Protein AF-A0A7C8ZKC8-F1 (afdb_monomer)

Foldseek 3Di:
DVVVVVVVVVVVVVVVCVVVVVPDPDPVSVVVVVVVVVPDPVPPDVVVVVVVVVVVVVVVCLQQAQANLVSPDPDPDDRQHEDRADVQQKVQVLVVDPCSVVVVCVRCVVRVRQQKGWHDGRNDIDMDHNDPVSVVVVCPDPVNVDDPDPVVVVCVVPVD

Sequence (160 aa):
LGTLHLLSALFSLLLLILFNSSKMSSSADLTAFSLLLLLLPPILSLPFSFSLLFFLSIFGLFLHPGGLSWALSKGRFSAVPGPSGLPFLGLVHVFSSHTPHRILAKLANTFGARSLMAFSVGSTRFIISSQPETAKEILNSSEFADRPVKESAYELLFHR

Solvent-accessible surface area (backbone atoms only — not comparable to full-atom values): 9159 Å² total; per-residue (Å²): 115,70,69,62,56,48,52,52,50,51,49,51,50,51,51,51,52,60,63,44,66,80,70,66,84,50,76,66,55,57,50,52,52,51,52,54,66,68,65,56,72,92,73,62,47,74,71,53,45,54,53,49,51,52,50,51,51,55,50,52,39,43,67,27,54,7,1,50,41,53,59,70,47,93,66,93,65,77,87,48,43,35,60,25,52,45,86,72,42,20,50,48,72,48,66,75,43,99,54,35,69,61,53,52,53,50,49,22,59,75,67,73,18,37,54,49,24,26,30,16,43,43,80,44,76,46,76,50,51,79,29,69,71,52,41,50,57,61,61,70,36,72,92,58,68,78,68,73,82,52,62,72,58,50,50,67,72,69,66,125

Nearest PDB structures (foldseek):
  2m30-assembly1_A  TM=3.232E-01  e=2.497E+00  Staphylococcus aureus
  4ieg-assembly4_D  TM=3.684E-01  e=4.551E+00  Pseudomonas phage phi12
  2jsc-assembly1_A  TM=2.783E-01  e=3.260E+00  Mycobacterium tuberculosis H37Rv
  2lkp-assembly1_B  TM=3.153E-01  e=8.292E+00  Mycobacterium tuberculosis H37Rv

Structure (mmCIF, N/CA/C/O backbone):
data_AF-A0A7C8ZKC8-F1
#
_entry.id   AF-A0A7C8ZKC8-F1
#
loop_
_atom_site.group_PDB
_atom_site.id
_atom_site.type_symbol
_atom_site.label_atom_id
_atom_site.label_alt_id
_atom_site.label_comp_id
_atom_site.label_asym_id
_atom_site.label_entity_id
_atom_site.label_seq_id
_atom_site.pdbx_PDB_ins_code
_atom_site.Cartn_x
_atom_site.Cartn_y
_atom_site.Cartn_z
_atom_site.occupancy
_atom_site.B_iso_or_equiv
_atom_site.auth_seq_id
_atom_site.auth_comp_id
_atom_site.auth_asym_id
_atom_site.auth_atom_id
_atom_site.pdbx_PDB_model_num
ATOM 1 N N . LEU A 1 1 ? 12.910 -1.695 -36.394 1.00 50.09 1 LEU A N 1
ATOM 2 C CA . LEU A 1 1 ? 13.741 -2.800 -35.857 1.00 50.09 1 LEU A CA 1
ATOM 3 C C . LEU A 1 1 ? 14.606 -2.361 -34.668 1.00 50.09 1 LEU A C 1
ATOM 5 O O . LEU A 1 1 ? 14.528 -3.003 -33.633 1.00 50.09 1 LEU A O 1
ATOM 9 N N . GLY A 1 2 ? 15.360 -1.254 -34.755 1.00 55.25 2 GLY A N 1
ATOM 10 C CA . GLY A 1 2 ? 16.283 -0.827 -33.682 1.00 55.25 2 GLY A CA 1
ATOM 11 C C . GLY A 1 2 ? 15.645 -0.463 -32.330 1.00 55.25 2 GLY A C 1
ATOM 12 O O . GLY A 1 2 ? 16.222 -0.748 -31.289 1.00 55.25 2 GLY A O 1
ATOM 13 N N . THR A 1 3 ? 14.431 0.090 -32.317 1.00 49.78 3 THR A N 1
ATOM 14 C CA . THR A 1 3 ? 13.719 0.477 -31.082 1.00 49.78 3 THR A CA 1
ATOM 15 C C . THR A 1 3 ? 13.251 -0.711 -30.239 1.00 49.78 3 THR A C 1
ATOM 17 O O . THR A 1 3 ? 13.292 -0.636 -29.016 1.00 49.78 3 THR A O 1
ATOM 20 N N . LEU A 1 4 ? 12.863 -1.828 -30.865 1.00 53.72 4 LEU A N 1
ATOM 21 C CA . LEU A 1 4 ? 12.456 -3.048 -30.154 1.00 53.72 4 LEU A CA 1
ATOM 22 C C . LEU A 1 4 ? 13.659 -3.791 -29.557 1.00 53.72 4 LEU A C 1
ATOM 24 O O . LEU A 1 4 ? 13.583 -4.258 -28.424 1.00 53.72 4 LEU A O 1
ATOM 28 N N . HIS A 1 5 ? 14.789 -3.822 -30.273 1.00 58.00 5 HIS A N 1
ATOM 29 C CA . HIS A 1 5 ? 16.050 -4.357 -29.747 1.00 58.00 5 HIS A CA 1
ATOM 30 C C . HIS A 1 5 ? 16.596 -3.526 -28.579 1.00 58.00 5 HIS A C 1
ATOM 32 O O . HIS A 1 5 ? 17.174 -4.069 -27.640 1.00 58.00 5 HIS A O 1
ATOM 38 N N . LEU A 1 6 ? 16.380 -2.209 -28.606 1.00 57.50 6 LEU A N 1
ATOM 39 C CA . LEU A 1 6 ? 16.764 -1.326 -27.509 1.00 57.50 6 LEU A CA 1
ATOM 40 C C . LEU A 1 6 ? 15.901 -1.570 -26.265 1.00 57.50 6 LEU A C 1
ATOM 42 O O . LEU A 1 6 ? 16.425 -1.647 -25.157 1.00 57.50 6 LEU A O 1
ATOM 46 N N . LEU A 1 7 ? 14.590 -1.754 -26.445 1.00 58.78 7 LEU A N 1
ATOM 47 C CA . LEU A 1 7 ? 13.681 -2.050 -25.339 1.00 58.78 7 LEU A CA 1
ATOM 48 C C . LEU A 1 7 ? 13.996 -3.409 -24.702 1.00 58.78 7 LEU A C 1
ATOM 50 O O . LEU A 1 7 ? 14.000 -3.518 -23.478 1.00 58.78 7 LEU A O 1
ATOM 54 N N . SER A 1 8 ? 14.330 -4.422 -25.512 1.00 62.50 8 SER A N 1
ATOM 55 C CA . SER A 1 8 ? 14.750 -5.726 -24.987 1.00 62.50 8 SER A CA 1
ATOM 56 C C . SER A 1 8 ? 16.087 -5.644 -24.251 1.00 62.50 8 SER A C 1
ATOM 58 O O . SER A 1 8 ? 16.244 -6.281 -23.215 1.00 62.50 8 SER A O 1
ATOM 60 N N . ALA A 1 9 ? 17.035 -4.836 -24.737 1.00 64.38 9 ALA A N 1
ATOM 61 C CA . ALA A 1 9 ? 18.328 -4.647 -24.083 1.00 64.38 9 ALA A CA 1
ATOM 62 C C . ALA A 1 9 ? 18.190 -3.926 -22.732 1.00 64.38 9 ALA A C 1
ATOM 64 O O . ALA A 1 9 ? 18.777 -4.359 -21.741 1.00 64.38 9 ALA A O 1
ATOM 65 N N . LEU A 1 10 ? 17.367 -2.875 -22.663 1.00 66.50 10 LEU A N 1
ATOM 66 C CA . LEU A 1 10 ? 17.082 -2.163 -21.414 1.00 66.50 10 LEU A CA 1
ATOM 67 C C . LEU A 1 10 ? 16.303 -3.035 -20.422 1.00 66.50 10 LEU A C 1
ATOM 69 O O . LEU A 1 10 ? 16.588 -2.998 -19.227 1.00 66.50 10 LEU A O 1
ATOM 73 N N . PHE A 1 11 ? 15.370 -3.860 -20.905 1.00 67.19 11 PHE A N 1
ATOM 74 C CA . PHE A 1 11 ? 14.652 -4.824 -20.073 1.00 67.19 11 PHE A CA 1
ATOM 75 C C . PHE A 1 11 ? 15.586 -5.907 -19.519 1.00 67.19 11 PHE A C 1
ATOM 77 O O . PHE A 1 11 ? 15.541 -6.186 -18.324 1.00 67.19 11 PHE A O 1
ATOM 84 N N . SER A 1 12 ? 16.485 -6.461 -20.340 1.00 63.84 12 SER A N 1
ATOM 85 C CA . SER A 1 12 ? 17.515 -7.402 -19.878 1.00 63.84 12 SER A CA 1
ATOM 86 C C . SER A 1 12 ? 18.472 -6.768 -18.871 1.00 63.84 12 SER A C 1
ATOM 88 O O . SER A 1 12 ? 18.827 -7.418 -17.890 1.00 63.84 12 SER A O 1
ATOM 90 N N . LEU A 1 13 ? 18.854 -5.504 -19.067 1.00 65.88 13 LEU A N 1
ATOM 91 C CA . LEU A 1 13 ? 19.709 -4.775 -18.132 1.00 65.88 13 LEU A CA 1
ATOM 92 C C . LEU A 1 13 ? 18.996 -4.536 -16.794 1.00 65.88 13 LEU A C 1
ATOM 94 O O . LEU A 1 13 ? 19.573 -4.780 -15.738 1.00 65.88 13 LEU A O 1
ATOM 98 N N . LEU A 1 14 ? 17.724 -4.133 -16.833 1.00 70.12 14 LEU A N 1
ATOM 99 C CA . LEU A 1 14 ? 16.888 -3.975 -15.644 1.00 70.12 14 LEU A CA 1
ATOM 100 C C . LEU A 1 14 ? 16.718 -5.308 -14.901 1.00 70.12 14 LEU A C 1
ATOM 102 O O . LEU A 1 14 ? 16.859 -5.347 -13.681 1.00 70.12 14 LEU A O 1
ATOM 106 N N . LEU A 1 15 ? 16.469 -6.406 -15.624 1.00 67.50 15 LEU A N 1
ATOM 107 C CA . LEU A 1 15 ? 16.344 -7.741 -15.037 1.00 67.50 15 LEU A CA 1
ATOM 108 C C . LEU A 1 15 ? 17.653 -8.175 -14.363 1.00 67.50 15 LEU A C 1
ATOM 110 O O . LEU A 1 15 ? 17.623 -8.739 -13.274 1.00 67.50 15 LEU A O 1
ATOM 114 N N . LEU A 1 16 ? 18.798 -7.865 -14.976 1.00 61.06 16 LEU A N 1
ATOM 115 C CA . LEU A 1 16 ? 20.126 -8.181 -14.448 1.00 61.06 16 LEU A CA 1
ATOM 116 C C . LEU A 1 16 ? 20.455 -7.357 -13.194 1.00 61.06 16 LEU A C 1
ATOM 118 O O . LEU A 1 16 ? 21.009 -7.908 -12.241 1.00 61.06 16 LEU A O 1
ATOM 122 N N . ILE A 1 17 ? 20.064 -6.079 -13.165 1.00 61.72 17 ILE A N 1
ATOM 123 C CA . ILE A 1 17 ? 20.182 -5.199 -11.991 1.00 61.72 17 ILE A CA 1
ATOM 124 C C . ILE A 1 17 ? 19.318 -5.727 -10.842 1.00 61.72 17 ILE A C 1
ATOM 126 O O . ILE A 1 17 ? 19.808 -5.885 -9.725 1.00 61.72 17 ILE A O 1
ATOM 130 N N . LEU A 1 18 ? 18.052 -6.058 -11.113 1.00 61.12 18 LEU A N 1
ATOM 131 C CA . LEU A 1 18 ? 17.137 -6.579 -10.095 1.00 61.12 18 LEU A CA 1
ATOM 132 C C . LEU A 1 18 ? 17.581 -7.952 -9.567 1.00 61.12 18 LEU A C 1
ATOM 134 O O . LEU A 1 18 ? 17.499 -8.193 -8.365 1.00 61.12 18 LEU A O 1
ATOM 138 N N . PHE A 1 19 ? 18.094 -8.826 -10.438 1.00 58.47 19 PHE A N 1
ATOM 139 C CA . PHE A 1 19 ? 18.563 -10.161 -10.060 1.00 58.47 19 PHE A CA 1
ATOM 140 C C . PHE A 1 19 ? 19.868 -10.129 -9.247 1.00 58.47 19 PHE A C 1
ATOM 142 O O . PHE A 1 19 ? 20.047 -10.942 -8.341 1.00 58.47 19 PHE A O 1
ATOM 149 N N . ASN A 1 20 ? 20.769 -9.180 -9.523 1.00 53.25 20 ASN A N 1
ATOM 150 C CA . ASN A 1 20 ? 22.002 -9.017 -8.744 1.00 53.25 20 ASN A CA 1
ATOM 151 C C . ASN A 1 20 ? 21.785 -8.253 -7.431 1.00 53.25 20 ASN A C 1
ATOM 153 O O . ASN A 1 20 ? 22.450 -8.547 -6.435 1.00 53.25 20 ASN A O 1
ATOM 157 N N . SER A 1 21 ? 20.812 -7.337 -7.375 1.00 53.16 21 SER A N 1
ATOM 158 C CA . SER A 1 21 ? 20.568 -6.522 -6.180 1.00 53.16 21 SER A CA 1
ATOM 159 C C . SER A 1 21 ? 20.128 -7.332 -4.953 1.00 53.16 21 SER A C 1
ATOM 161 O O . SER A 1 21 ? 20.298 -6.850 -3.836 1.00 53.16 21 SER A O 1
ATOM 163 N N . SER A 1 22 ? 19.593 -8.549 -5.115 1.00 51.00 22 SER A N 1
ATOM 164 C CA . SER A 1 22 ? 19.230 -9.418 -3.984 1.00 51.00 22 SER A CA 1
ATOM 165 C C . SER A 1 22 ? 20.383 -10.283 -3.453 1.00 51.00 22 SER A C 1
ATOM 167 O O . SER A 1 22 ? 20.199 -10.973 -2.453 1.00 51.00 22 SER A O 1
ATOM 169 N N . LYS A 1 23 ? 21.549 -10.299 -4.120 1.00 52.31 23 LYS A N 1
ATOM 170 C CA . LYS A 1 23 ? 22.686 -11.185 -3.785 1.00 52.31 23 LYS A CA 1
ATOM 171 C C . LYS A 1 23 ? 24.003 -10.454 -3.496 1.00 52.31 23 LYS A C 1
ATOM 173 O O . LYS A 1 23 ? 24.956 -11.083 -3.046 1.00 52.31 23 LYS A O 1
ATOM 178 N N . MET A 1 24 ? 24.050 -9.144 -3.723 1.00 52.38 24 MET A N 1
ATOM 179 C CA . MET A 1 24 ? 25.249 -8.316 -3.594 1.00 52.38 24 MET A CA 1
ATOM 180 C C . MET A 1 24 ? 25.540 -7.947 -2.135 1.00 52.38 24 MET A C 1
ATOM 182 O O . MET A 1 24 ? 25.024 -6.964 -1.611 1.00 52.38 24 MET A O 1
ATOM 186 N N . SER A 1 25 ? 26.386 -8.747 -1.483 1.00 54.97 25 SER A N 1
ATOM 187 C CA . SER A 1 25 ? 26.947 -8.448 -0.155 1.00 54.97 25 SER A CA 1
ATOM 188 C C . SER A 1 25 ? 28.454 -8.151 -0.196 1.00 54.97 25 SER A C 1
ATOM 190 O O . SER A 1 25 ? 29.001 -7.720 0.818 1.00 54.97 25 SER A O 1
ATOM 192 N N . SER A 1 26 ? 29.139 -8.382 -1.326 1.00 65.44 26 SER A N 1
ATOM 193 C CA . SER A 1 26 ? 30.597 -8.243 -1.447 1.00 65.44 26 SER A CA 1
ATOM 194 C C . SER A 1 26 ? 31.003 -6.962 -2.184 1.00 65.44 26 SER A C 1
ATOM 196 O O . SER A 1 26 ? 30.398 -6.578 -3.184 1.00 65.44 26 SER A O 1
ATOM 198 N N . SER A 1 27 ? 32.074 -6.309 -1.726 1.00 58.28 27 SER A N 1
ATOM 199 C CA . SER A 1 27 ? 32.625 -5.087 -2.334 1.00 58.28 27 SER A CA 1
ATOM 200 C C . SER A 1 27 ? 33.134 -5.291 -3.767 1.00 58.28 27 SER A C 1
ATOM 202 O O . SER A 1 27 ? 33.140 -4.343 -4.549 1.00 58.28 27 SER A O 1
ATOM 204 N N . ALA A 1 28 ? 33.506 -6.521 -4.131 1.00 64.12 28 ALA A N 1
ATOM 205 C CA . ALA A 1 28 ? 33.927 -6.884 -5.485 1.00 64.12 28 ALA A CA 1
ATOM 206 C C . ALA A 1 28 ? 32.760 -6.914 -6.490 1.00 64.12 28 ALA A C 1
ATOM 208 O O . ALA A 1 28 ? 32.941 -6.618 -7.671 1.00 64.12 28 ALA A O 1
ATOM 209 N N . ASP A 1 29 ? 31.548 -7.213 -6.024 1.00 62.09 29 ASP A N 1
ATOM 210 C CA . ASP A 1 29 ? 30.365 -7.243 -6.885 1.00 62.09 29 ASP A CA 1
ATOM 211 C C . ASP A 1 29 ? 29.935 -5.812 -7.255 1.00 62.09 29 ASP A C 1
ATOM 213 O O . ASP A 1 29 ? 29.512 -5.536 -8.379 1.00 62.09 29 ASP A O 1
ATOM 217 N N . LEU A 1 30 ? 30.111 -4.867 -6.319 1.00 60.25 30 LEU A N 1
ATOM 218 C CA . LEU A 1 30 ? 29.833 -3.442 -6.524 1.00 60.25 30 LEU A CA 1
ATOM 219 C C . LEU A 1 30 ? 30.791 -2.807 -7.543 1.00 60.25 30 LEU A C 1
ATOM 221 O O . LEU A 1 30 ? 30.370 -1.985 -8.360 1.00 60.25 30 LEU A O 1
ATOM 225 N N . THR A 1 31 ? 32.069 -3.195 -7.533 1.00 62.06 31 THR A N 1
ATOM 226 C CA . THR A 1 31 ? 33.063 -2.684 -8.491 1.00 62.06 31 THR A CA 1
ATOM 227 C C . THR A 1 31 ? 32.877 -3.282 -9.882 1.00 62.06 31 THR A C 1
ATOM 229 O O . THR A 1 31 ? 32.972 -2.547 -10.865 1.00 62.06 31 THR A O 1
ATOM 232 N N . ALA A 1 32 ? 32.532 -4.569 -9.987 1.00 63.59 32 ALA A N 1
ATOM 233 C CA . ALA A 1 32 ? 32.201 -5.211 -11.260 1.00 63.59 32 ALA A CA 1
ATOM 234 C C . ALA A 1 32 ? 30.949 -4.593 -11.907 1.00 63.59 32 ALA A C 1
ATOM 236 O O . ALA A 1 32 ? 30.937 -4.338 -13.111 1.00 63.59 32 ALA A O 1
ATOM 237 N N . PHE A 1 33 ? 29.928 -4.275 -11.106 1.00 61.91 33 PHE A N 1
ATOM 238 C CA . PHE A 1 33 ? 28.742 -3.554 -11.570 1.00 61.91 33 PHE A CA 1
ATOM 239 C C . PHE A 1 33 ? 29.074 -2.140 -12.072 1.00 61.91 33 PHE A C 1
ATOM 241 O O . PHE A 1 33 ? 28.605 -1.727 -13.133 1.00 61.91 33 PHE A O 1
ATOM 248 N N . SER A 1 34 ? 29.934 -1.420 -11.347 1.00 59.66 34 SER A N 1
ATOM 249 C CA . SER A 1 34 ? 30.416 -0.091 -11.742 1.00 59.66 34 SER A CA 1
ATOM 250 C C . SER A 1 34 ? 31.216 -0.125 -13.053 1.00 59.66 34 SER A C 1
ATOM 252 O O . SER A 1 34 ? 30.995 0.697 -13.939 1.00 59.66 34 SER A O 1
ATOM 254 N N . LEU A 1 35 ? 32.089 -1.124 -13.233 1.00 59.81 35 LEU A N 1
ATOM 255 C CA . LEU A 1 35 ? 32.849 -1.321 -14.473 1.00 59.81 35 LEU A CA 1
ATOM 256 C C . LEU A 1 35 ? 31.960 -1.742 -15.649 1.00 59.81 35 LEU A C 1
ATOM 258 O O . LEU A 1 35 ? 32.191 -1.299 -16.771 1.00 59.81 35 LEU A O 1
ATOM 262 N N . LEU A 1 36 ? 30.922 -2.545 -15.403 1.00 62.16 36 LEU A N 1
ATOM 263 C CA . LEU A 1 36 ? 29.935 -2.929 -16.416 1.00 62.16 36 LEU A CA 1
ATOM 264 C C . LEU A 1 36 ? 29.114 -1.722 -16.898 1.00 62.16 36 LEU A C 1
ATOM 266 O O . LEU A 1 36 ? 28.872 -1.586 -18.096 1.00 62.16 36 LEU A O 1
ATOM 270 N N . LEU A 1 37 ? 28.735 -0.822 -15.983 1.00 58.41 37 LEU A N 1
ATOM 271 C CA . LEU A 1 37 ? 28.113 0.468 -16.306 1.00 58.41 37 LEU A CA 1
ATOM 272 C C . LEU A 1 37 ? 29.035 1.362 -17.147 1.00 58.41 37 LEU A C 1
ATOM 274 O O . LEU A 1 37 ? 28.558 2.082 -18.023 1.00 58.41 37 LEU A O 1
ATOM 278 N N . LEU A 1 38 ? 30.345 1.295 -16.897 1.00 55.44 38 LEU A N 1
ATOM 279 C CA . LEU A 1 38 ? 31.370 2.083 -17.585 1.00 55.44 38 LEU A CA 1
ATOM 280 C C . LEU A 1 38 ? 31.717 1.539 -18.984 1.00 55.44 38 LEU A C 1
ATOM 282 O O . LEU A 1 38 ? 32.270 2.270 -19.802 1.00 55.44 38 LEU A O 1
ATOM 286 N N . LEU A 1 39 ? 31.381 0.272 -19.262 1.00 54.19 39 LEU A N 1
ATOM 287 C CA . LEU A 1 39 ? 31.624 -0.404 -20.541 1.00 54.19 39 LEU A CA 1
ATOM 288 C C . LEU A 1 39 ? 30.455 -0.273 -21.539 1.00 54.19 39 LEU A C 1
ATOM 290 O O . 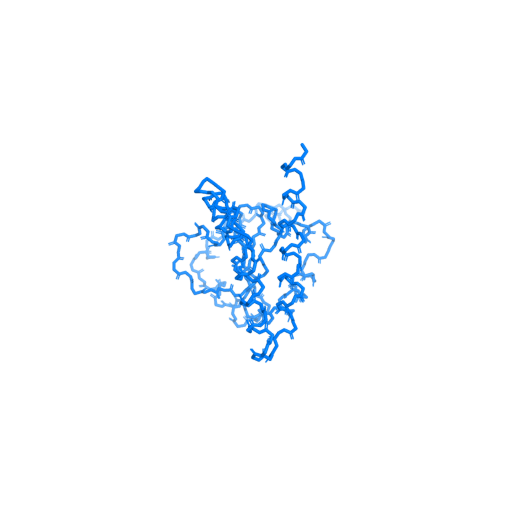LEU A 1 39 ? 30.556 -0.771 -22.663 1.00 54.19 39 LEU A O 1
ATOM 294 N N . LEU A 1 40 ? 29.345 0.383 -21.164 1.00 57.22 40 LEU A N 1
ATOM 295 C CA . LEU A 1 40 ? 28.306 0.745 -22.134 1.00 57.22 40 LEU A CA 1
ATOM 296 C C . LEU A 1 40 ? 28.903 1.719 -23.172 1.00 57.22 40 LEU A C 1
ATOM 298 O O . LEU A 1 40 ? 29.591 2.665 -22.785 1.00 57.22 40 LEU A O 1
ATOM 302 N N . PRO A 1 41 ? 28.641 1.557 -24.485 1.00 54.78 41 PRO A N 1
ATOM 303 C CA . PRO A 1 41 ? 29.170 2.484 -25.483 1.00 54.78 41 PRO A CA 1
ATOM 304 C C . PRO A 1 41 ? 28.552 3.878 -25.276 1.00 54.78 41 PRO A C 1
ATOM 306 O O . PRO A 1 41 ? 27.501 3.987 -24.632 1.00 54.78 41 PRO A O 1
ATOM 309 N N . PRO A 1 42 ? 29.102 4.953 -25.872 1.00 52.34 42 PRO A N 1
ATOM 310 C CA . PRO A 1 42 ? 28.494 6.278 -25.828 1.00 52.34 42 PRO A CA 1
ATOM 311 C C . PRO A 1 42 ? 27.296 6.318 -26.793 1.00 52.34 42 PRO A C 1
ATOM 313 O O . PRO A 1 42 ? 27.245 7.107 -27.726 1.00 52.34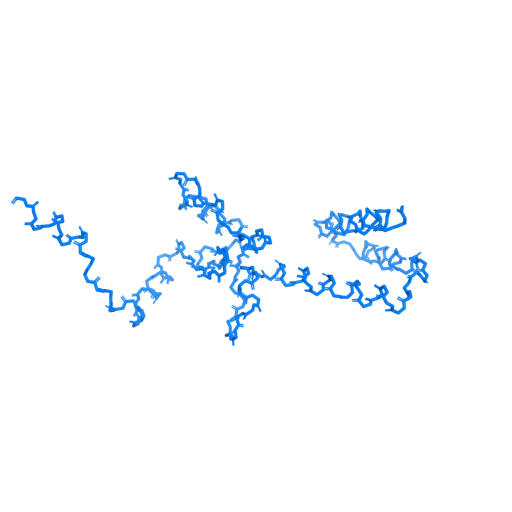 42 PRO A O 1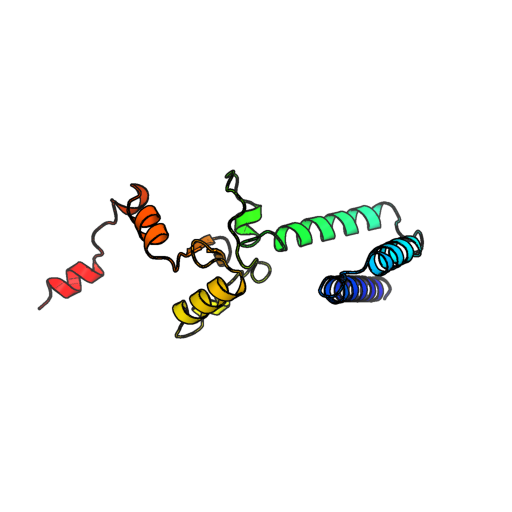
ATOM 316 N N . ILE A 1 43 ? 26.314 5.433 -26.607 1.00 47.66 43 ILE A N 1
ATOM 317 C CA . ILE A 1 43 ? 25.025 5.460 -27.319 1.00 47.66 43 ILE A CA 1
ATOM 318 C C . ILE A 1 43 ? 24.070 6.460 -26.644 1.00 47.66 43 ILE A C 1
ATOM 320 O O . ILE A 1 43 ? 22.917 6.635 -27.031 1.00 47.66 43 ILE A O 1
ATOM 324 N N . LEU A 1 44 ? 24.566 7.158 -25.626 1.00 52.41 44 LEU A N 1
ATOM 325 C CA . LEU A 1 44 ? 23.898 8.230 -24.927 1.00 52.41 44 LEU A CA 1
ATOM 326 C C . LEU A 1 44 ? 23.943 9.513 -25.773 1.00 52.41 44 LEU A C 1
ATOM 328 O O . LEU A 1 44 ? 24.522 10.516 -25.363 1.00 52.41 44 LEU A O 1
ATOM 332 N N . SER A 1 45 ? 23.347 9.506 -26.970 1.00 61.72 45 SER A N 1
ATOM 333 C CA . SER A 1 45 ? 23.013 10.785 -27.596 1.00 61.72 45 SER A CA 1
ATOM 334 C C . SER A 1 45 ? 22.093 11.544 -26.628 1.00 61.72 45 SER A C 1
ATOM 336 O O . SER A 1 45 ? 21.249 10.927 -25.972 1.00 61.72 45 SER A O 1
ATOM 338 N N . LEU A 1 46 ? 22.280 12.864 -26.508 1.00 60.53 46 LEU A N 1
ATOM 339 C CA . LEU A 1 46 ? 21.505 13.757 -25.628 1.00 60.53 46 LEU A CA 1
ATOM 340 C C . LEU A 1 46 ? 20.003 13.391 -25.511 1.00 60.53 46 LEU A C 1
ATOM 342 O O . LEU A 1 46 ? 19.500 13.340 -24.388 1.00 60.53 46 LEU A O 1
ATOM 346 N N . PRO A 1 47 ? 19.268 13.065 -26.600 1.00 64.62 47 PRO A N 1
ATOM 347 C CA . PRO A 1 47 ? 17.863 12.665 -26.481 1.00 64.62 47 PRO A CA 1
ATOM 348 C C . PRO A 1 47 ? 17.637 11.299 -25.800 1.00 64.62 47 PRO A C 1
ATOM 350 O O . PRO A 1 47 ? 16.656 11.146 -25.070 1.00 64.62 47 PRO A O 1
ATOM 353 N N . PHE A 1 48 ? 18.521 10.310 -25.980 1.00 66.56 48 PHE A N 1
ATOM 354 C CA . PHE A 1 48 ? 18.390 9.005 -25.312 1.00 66.56 48 PHE A CA 1
ATOM 355 C C . PHE A 1 48 ? 18.701 9.090 -23.815 1.00 66.56 48 PHE A C 1
ATOM 357 O O . PHE A 1 48 ? 18.078 8.374 -23.030 1.00 66.56 48 PHE A O 1
ATOM 364 N N . SER A 1 49 ? 19.593 9.996 -23.395 1.00 70.31 49 SER A N 1
ATOM 365 C CA . SER A 1 49 ? 19.865 10.249 -21.972 1.00 70.31 49 SER A CA 1
ATOM 366 C C . SER A 1 49 ? 18.641 10.800 -21.256 1.00 70.31 49 SER A C 1
ATOM 368 O O . SER A 1 49 ? 18.276 10.286 -20.202 1.00 70.31 49 SER A O 1
ATOM 370 N N . PHE A 1 50 ? 17.970 11.800 -21.834 1.00 75.50 50 PHE A N 1
ATOM 371 C CA . PHE A 1 50 ? 16.746 12.351 -21.246 1.00 75.50 50 PHE A CA 1
ATOM 372 C C . PHE A 1 50 ? 15.629 11.311 -21.171 1.00 75.50 50 PHE A C 1
ATOM 374 O O . PHE A 1 50 ? 14.953 11.218 -20.148 1.00 75.50 50 PHE A O 1
ATOM 381 N N . SER A 1 51 ? 15.471 10.487 -22.212 1.00 78.56 51 SER A N 1
ATOM 382 C CA . SER A 1 51 ? 14.490 9.398 -22.199 1.00 78.56 51 SER A CA 1
ATOM 383 C C . SER A 1 51 ? 14.794 8.362 -21.114 1.00 78.56 51 SER A C 1
ATOM 385 O O . SER A 1 51 ? 13.870 7.896 -20.446 1.00 78.56 51 SER A O 1
ATOM 387 N N . LEU A 1 52 ? 16.067 8.004 -20.920 1.00 77.12 52 LEU A N 1
ATOM 388 C CA . LEU A 1 52 ? 16.482 7.063 -19.880 1.00 77.12 52 LEU A CA 1
ATOM 389 C C . LEU A 1 52 ? 16.253 7.650 -18.482 1.00 77.12 52 LEU A C 1
ATOM 391 O O . LEU A 1 52 ? 15.686 6.974 -17.629 1.00 77.12 52 LEU A O 1
ATOM 395 N N . LEU A 1 53 ? 16.627 8.912 -18.259 1.00 81.19 53 LEU A N 1
ATOM 396 C CA . LEU A 1 53 ? 16.405 9.612 -16.990 1.00 81.19 53 LEU A CA 1
ATOM 397 C C . LEU A 1 53 ? 14.915 9.740 -16.659 1.00 81.19 53 LEU A C 1
ATOM 399 O O . LEU A 1 53 ? 14.522 9.513 -15.518 1.00 81.19 53 LEU A O 1
ATOM 403 N N . PHE A 1 54 ? 14.078 10.050 -17.651 1.00 83.25 54 PHE A N 1
ATOM 404 C CA . PHE A 1 54 ? 12.627 10.110 -17.480 1.00 83.25 54 PHE A CA 1
ATOM 405 C C . PHE A 1 54 ? 12.048 8.741 -17.107 1.00 83.25 54 PHE A C 1
ATOM 407 O O . PHE A 1 54 ? 11.256 8.638 -16.172 1.00 83.25 54 PHE A O 1
ATOM 414 N N . PHE A 1 55 ? 12.495 7.675 -17.778 1.00 83.06 55 PHE A N 1
ATOM 415 C CA . PHE A 1 55 ? 12.070 6.314 -17.460 1.00 83.06 55 PHE A CA 1
ATOM 416 C C . PHE A 1 55 ? 12.519 5.879 -16.058 1.00 83.06 55 PHE A C 1
ATOM 418 O O . PHE A 1 55 ? 11.708 5.358 -15.297 1.00 83.06 55 PHE A O 1
ATOM 425 N N . LEU A 1 56 ? 13.776 6.141 -15.683 1.00 82.56 56 LEU A N 1
ATOM 426 C CA . LEU A 1 56 ? 14.296 5.872 -14.337 1.00 82.56 56 LEU A CA 1
ATOM 427 C C . LEU A 1 56 ? 13.554 6.680 -13.269 1.00 82.56 56 LEU A C 1
ATOM 429 O O . LEU A 1 56 ? 13.275 6.152 -12.197 1.00 82.56 56 LEU A O 1
ATOM 433 N N . SER A 1 57 ? 13.208 7.935 -13.560 1.00 82.00 57 SER A N 1
ATOM 434 C CA . SER A 1 57 ? 12.426 8.784 -12.660 1.00 82.00 57 SER A CA 1
ATOM 435 C C . SER A 1 57 ? 11.029 8.205 -12.435 1.00 82.00 57 SER A C 1
ATOM 437 O O . SER A 1 57 ? 10.629 8.003 -11.289 1.00 82.00 57 SER A O 1
ATOM 439 N N . ILE A 1 58 ? 10.324 7.840 -13.510 1.00 81.50 58 ILE A N 1
ATOM 440 C CA . ILE A 1 58 ? 9.022 7.169 -13.434 1.00 81.50 58 ILE A CA 1
ATOM 441 C C . ILE A 1 58 ? 9.135 5.850 -12.660 1.00 81.50 58 ILE A C 1
ATOM 443 O O . ILE A 1 58 ? 8.326 5.584 -11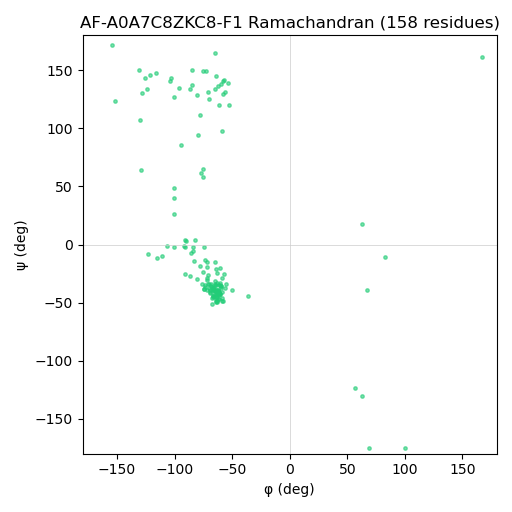.773 1.00 81.50 58 ILE A O 1
ATOM 447 N N . PHE A 1 59 ? 10.149 5.037 -12.954 1.00 78.62 59 PHE A N 1
ATOM 448 C CA . PHE A 1 59 ? 10.365 3.760 -12.279 1.00 78.62 59 PHE A CA 1
ATOM 449 C C . PHE A 1 59 ? 10.661 3.939 -10.784 1.00 78.62 59 PHE A C 1
ATOM 451 O O . PHE A 1 59 ? 10.097 3.230 -9.953 1.00 78.62 59 PHE A O 1
ATOM 458 N N . GLY A 1 60 ? 11.464 4.941 -10.423 1.00 77.88 60 GLY A N 1
ATOM 459 C CA . GLY A 1 60 ? 11.734 5.305 -9.034 1.00 77.88 60 GLY A CA 1
ATOM 460 C C . GLY A 1 60 ? 10.470 5.692 -8.261 1.00 77.88 60 GLY A C 1
ATOM 461 O O . GLY A 1 60 ? 10.322 5.299 -7.105 1.00 77.88 60 GLY A O 1
ATOM 462 N N . LEU A 1 61 ? 9.515 6.378 -8.901 1.00 76.31 61 LEU A N 1
ATOM 463 C CA . LEU A 1 61 ? 8.216 6.695 -8.287 1.00 76.31 61 LEU A CA 1
ATOM 464 C C . LEU A 1 61 ? 7.381 5.439 -7.994 1.00 76.31 61 LEU A C 1
ATOM 466 O O . LEU A 1 61 ? 6.641 5.411 -7.010 1.00 76.31 61 LEU A O 1
ATOM 470 N N . PHE A 1 62 ? 7.513 4.390 -8.810 1.00 72.56 62 PHE A N 1
ATOM 471 C CA . PHE A 1 62 ? 6.846 3.109 -8.569 1.00 72.56 62 PHE A CA 1
ATOM 472 C C . PHE A 1 62 ? 7.493 2.285 -7.452 1.00 72.56 62 PHE A C 1
ATOM 474 O O . PHE A 1 62 ? 6.802 1.472 -6.849 1.00 72.56 62 PHE A O 1
ATOM 481 N N . LEU A 1 63 ? 8.777 2.498 -7.151 1.00 73.50 63 LEU A N 1
ATOM 482 C CA . LEU A 1 63 ? 9.500 1.803 -6.077 1.00 73.50 63 LEU A CA 1
ATOM 483 C C . LEU A 1 63 ? 9.305 2.437 -4.691 1.00 73.50 63 LEU A C 1
ATOM 485 O O . LEU A 1 63 ? 9.785 1.893 -3.697 1.00 73.50 63 LEU A O 1
ATOM 489 N N . HIS A 1 64 ? 8.618 3.578 -4.593 1.00 79.00 64 HIS A N 1
ATOM 490 C CA . HIS A 1 64 ? 8.380 4.234 -3.308 1.00 79.00 64 HIS A CA 1
ATOM 491 C C . HIS A 1 64 ? 7.608 3.305 -2.348 1.00 79.00 64 HIS A C 1
ATOM 493 O O . HIS A 1 64 ? 6.662 2.637 -2.791 1.00 79.00 64 HIS A O 1
ATOM 499 N N . PRO A 1 65 ? 7.964 3.234 -1.050 1.00 77.81 65 PRO A N 1
ATOM 500 C CA . PRO A 1 65 ? 7.245 2.400 -0.088 1.00 77.81 65 PRO A CA 1
ATOM 501 C C . PRO A 1 65 ? 5.765 2.806 -0.026 1.00 77.81 65 PRO A C 1
ATOM 503 O O . PRO A 1 65 ? 5.428 3.985 0.057 1.00 77.81 65 PRO A O 1
ATOM 506 N N . GLY A 1 66 ? 4.871 1.825 -0.150 1.00 79.12 66 GLY A N 1
ATOM 507 C CA . GLY A 1 66 ? 3.421 2.041 -0.234 1.00 79.12 66 GLY A CA 1
ATOM 508 C C . GLY A 1 66 ? 2.877 2.394 -1.629 1.00 79.12 66 GLY A C 1
ATOM 509 O O . GLY A 1 66 ? 1.664 2.327 -1.842 1.00 79.12 66 GLY A O 1
ATOM 510 N N . GLY A 1 67 ? 3.737 2.698 -2.604 1.00 84.00 67 GLY A N 1
ATOM 511 C CA . GLY A 1 67 ? 3.392 2.839 -4.023 1.00 84.00 67 GLY A CA 1
ATOM 512 C C . GLY A 1 67 ? 3.230 4.281 -4.506 1.00 84.00 67 GLY A C 1
ATOM 513 O O . GLY A 1 67 ? 3.453 5.246 -3.774 1.00 84.00 67 GLY A O 1
ATOM 514 N N . LEU A 1 68 ? 2.812 4.433 -5.767 1.00 80.62 68 LEU A N 1
ATOM 515 C CA . LEU A 1 68 ? 2.790 5.724 -6.470 1.00 80.62 68 LEU A CA 1
ATOM 516 C C . LEU A 1 68 ? 1.897 6.775 -5.794 1.00 80.62 68 LEU A C 1
ATOM 518 O O . LEU A 1 68 ? 2.234 7.958 -5.785 1.00 80.62 68 LEU A O 1
ATOM 522 N N . SER A 1 69 ? 0.779 6.367 -5.184 1.00 83.69 69 SER A N 1
ATOM 523 C CA . SER A 1 69 ? -0.067 7.325 -4.469 1.00 83.69 69 SER A CA 1
ATOM 524 C C . SER A 1 69 ? 0.686 7.922 -3.272 1.00 83.69 69 SER A C 1
ATOM 526 O O . SER A 1 69 ? 0.631 9.131 -3.060 1.00 83.69 69 SER A O 1
ATOM 528 N N . TRP A 1 70 ? 1.484 7.143 -2.541 1.00 83.56 70 TRP A N 1
ATOM 529 C CA . TRP A 1 70 ? 2.311 7.646 -1.439 1.00 83.56 70 TRP A CA 1
ATOM 530 C C . TRP A 1 70 ? 3.474 8.515 -1.927 1.00 83.56 70 TRP A C 1
ATOM 532 O O . TRP A 1 70 ? 3.708 9.567 -1.342 1.00 83.56 70 TRP A O 1
ATOM 542 N N . ALA A 1 71 ? 4.098 8.173 -3.058 1.00 81.62 71 ALA A N 1
ATOM 543 C CA . ALA A 1 71 ? 5.147 8.997 -3.671 1.00 81.62 71 ALA A CA 1
ATOM 544 C C . ALA A 1 71 ? 4.668 10.417 -4.037 1.00 81.62 71 ALA A C 1
ATOM 546 O O . ALA A 1 71 ? 5.417 11.383 -3.927 1.00 81.62 71 ALA A O 1
ATOM 547 N N . LEU A 1 72 ? 3.408 10.549 -4.466 1.00 81.44 72 LEU A N 1
ATOM 548 C CA . LEU A 1 72 ? 2.800 11.823 -4.872 1.00 81.44 72 LEU A CA 1
ATOM 549 C C . LEU A 1 72 ? 2.100 12.571 -3.722 1.00 81.44 72 LEU A C 1
ATOM 551 O O . LEU A 1 72 ? 1.440 13.588 -3.947 1.00 81.44 72 LEU A O 1
ATOM 555 N N . SER A 1 73 ? 2.169 12.064 -2.489 1.00 80.62 73 SER A N 1
ATOM 556 C CA . SER A 1 73 ? 1.575 12.736 -1.329 1.00 80.62 73 SER A CA 1
ATOM 557 C C . SER A 1 73 ? 2.373 13.993 -0.963 1.00 80.62 73 SER A C 1
ATOM 559 O O . SER A 1 73 ? 3.582 13.935 -0.779 1.00 80.62 73 SER A O 1
ATOM 561 N N . LYS A 1 74 ? 1.682 15.127 -0.774 1.00 70.06 74 LYS A N 1
ATOM 562 C CA . LYS A 1 74 ? 2.281 16.388 -0.288 1.00 70.06 74 LYS A CA 1
ATOM 563 C C . LYS A 1 74 ? 2.604 16.376 1.218 1.00 70.06 74 LYS A C 1
ATOM 565 O O . LYS A 1 74 ? 3.115 17.366 1.736 1.00 70.06 74 LYS A O 1
ATOM 570 N N . GLY A 1 75 ? 2.286 15.296 1.932 1.00 64.56 75 GLY A N 1
ATOM 571 C CA . GLY A 1 75 ? 2.529 15.174 3.367 1.00 64.56 75 GLY A CA 1
ATOM 572 C C . GLY A 1 75 ? 3.944 14.694 3.680 1.00 64.56 75 GLY A C 1
ATOM 573 O O . GLY A 1 75 ? 4.439 13.755 3.059 1.00 64.56 75 GLY A O 1
ATOM 574 N N . ARG A 1 76 ? 4.577 15.312 4.685 1.00 58.84 76 ARG A N 1
ATOM 575 C CA . ARG A 1 76 ? 5.840 14.851 5.286 1.00 58.84 76 ARG A CA 1
ATOM 576 C C . ARG A 1 76 ? 5.575 13.647 6.191 1.00 58.84 76 ARG A C 1
ATOM 578 O O . ARG A 1 76 ? 5.710 13.734 7.407 1.00 58.84 76 ARG A O 1
ATOM 585 N N . PHE A 1 77 ? 5.136 12.541 5.610 1.00 62.62 77 PHE A N 1
ATOM 586 C CA . PHE A 1 77 ? 5.043 11.291 6.348 1.00 62.62 77 PHE A CA 1
ATOM 587 C C . PHE A 1 77 ? 6.438 10.675 6.398 1.00 62.62 77 PHE A C 1
ATOM 589 O O . PHE A 1 77 ? 7.098 10.547 5.366 1.00 62.62 77 PHE A O 1
ATOM 596 N N . SER A 1 78 ? 6.896 10.311 7.599 1.00 66.38 78 SER A N 1
ATOM 597 C CA . SER A 1 78 ? 8.030 9.393 7.715 1.00 66.38 78 SER A CA 1
ATOM 598 C C . SER A 1 78 ? 7.693 8.145 6.900 1.00 66.38 78 SER A C 1
ATOM 600 O O . SER A 1 78 ? 6.531 7.734 6.894 1.00 66.38 78 SER A O 1
ATOM 602 N N . ALA A 1 79 ? 8.657 7.598 6.158 1.00 73.12 79 ALA A N 1
ATOM 603 C CA . ALA A 1 79 ? 8.405 6.526 5.200 1.00 73.12 79 ALA A CA 1
ATOM 604 C C . ALA A 1 79 ? 7.803 5.302 5.912 1.00 73.12 79 ALA A C 1
ATOM 606 O O . ALA A 1 79 ? 8.518 4.508 6.521 1.00 73.12 79 ALA A O 1
ATOM 607 N N . VAL A 1 80 ? 6.473 5.172 5.860 1.00 84.69 80 VAL A N 1
ATOM 608 C CA . VAL A 1 80 ? 5.762 4.031 6.432 1.00 84.69 80 VAL A CA 1
ATOM 609 C C . VAL A 1 80 ? 6.092 2.823 5.559 1.00 84.69 80 VAL A C 1
ATOM 611 O O . VAL A 1 80 ? 5.900 2.890 4.341 1.00 84.69 80 VAL A O 1
ATOM 614 N N . PRO A 1 81 ? 6.603 1.725 6.136 1.00 87.62 81 PRO A N 1
ATOM 615 C CA . PRO A 1 81 ? 6.978 0.563 5.353 1.00 87.62 81 PRO A CA 1
ATOM 616 C C . PRO A 1 81 ? 5.746 -0.041 4.681 1.00 87.62 81 PRO A C 1
ATOM 618 O O . PRO A 1 81 ? 4.646 -0.069 5.239 1.00 87.62 81 PRO A O 1
ATOM 621 N N . GLY A 1 82 ? 5.928 -0.564 3.474 1.00 87.19 82 GLY A N 1
ATOM 622 C CA . GLY A 1 82 ? 4.865 -1.296 2.818 1.00 87.19 82 GLY A CA 1
ATOM 623 C C . GLY A 1 82 ? 5.106 -1.568 1.341 1.00 87.19 82 GLY A C 1
ATOM 624 O O . GLY A 1 82 ? 5.954 -0.930 0.710 1.00 87.19 82 GLY A O 1
ATOM 625 N N . PRO A 1 83 ? 4.373 -2.541 0.785 1.00 88.12 83 PRO A N 1
ATOM 626 C CA . PRO A 1 83 ? 4.526 -2.952 -0.599 1.00 88.12 83 PRO A CA 1
ATOM 627 C C . PRO A 1 83 ? 4.141 -1.817 -1.549 1.00 88.12 83 PRO A C 1
ATOM 629 O O . PRO A 1 83 ? 3.073 -1.216 -1.427 1.00 88.12 83 PRO A O 1
ATOM 632 N N . SER A 1 84 ? 4.975 -1.578 -2.558 1.00 78.94 84 SER A N 1
ATOM 633 C CA . SER A 1 84 ? 4.706 -0.563 -3.581 1.00 78.94 84 SER A CA 1
ATOM 634 C C . SER A 1 84 ? 3.578 -0.953 -4.552 1.00 78.94 84 SER A C 1
ATOM 636 O O . SER A 1 84 ? 3.004 -0.094 -5.219 1.00 78.94 84 SER A O 1
ATOM 638 N N . GLY A 1 85 ? 3.191 -2.236 -4.565 1.00 78.62 85 GLY A N 1
ATOM 639 C CA . GLY A 1 85 ? 2.115 -2.776 -5.398 1.00 78.62 85 GLY A CA 1
ATOM 640 C C . GLY A 1 85 ? 2.452 -2.790 -6.894 1.00 78.62 85 GLY A C 1
ATOM 641 O O . GLY A 1 85 ? 3.575 -2.495 -7.295 1.00 78.62 85 GLY A O 1
ATOM 642 N N . LEU A 1 86 ? 1.480 -3.168 -7.730 1.00 76.88 86 LEU A N 1
ATOM 643 C CA . LEU A 1 86 ? 1.632 -3.085 -9.186 1.00 76.88 86 LEU A CA 1
ATOM 644 C C . LEU A 1 86 ? 1.569 -1.624 -9.658 1.00 76.88 86 LEU A C 1
ATOM 646 O O . LEU A 1 86 ? 0.826 -0.833 -9.064 1.00 76.88 86 LEU A O 1
ATOM 650 N N . PRO A 1 87 ? 2.267 -1.262 -10.751 1.00 64.94 87 PRO A N 1
ATOM 651 C CA . PRO A 1 87 ? 2.137 0.066 -11.336 1.00 64.94 87 PRO A CA 1
ATOM 652 C C . PRO A 1 87 ? 0.662 0.335 -11.679 1.00 64.94 87 PRO A C 1
ATOM 654 O O . PRO A 1 87 ? -0.014 -0.510 -12.263 1.00 64.94 87 PRO A O 1
ATOM 657 N N . PHE A 1 88 ? 0.159 1.501 -11.261 1.00 65.81 88 PHE A N 1
ATOM 658 C CA . PHE A 1 88 ? -1.229 1.985 -11.396 1.00 65.81 88 PHE A CA 1
ATOM 659 C C . PHE A 1 88 ? -2.311 1.237 -10.604 1.00 65.81 88 PHE A C 1
ATOM 661 O O . PHE A 1 88 ? -3.200 1.887 -10.060 1.00 65.81 88 PHE A O 1
ATOM 668 N N . LEU A 1 89 ? -2.259 -0.092 -10.503 1.00 76.50 89 LEU A N 1
ATOM 669 C CA . LEU A 1 89 ? -3.291 -0.873 -9.808 1.00 76.50 89 LEU A CA 1
ATOM 670 C C . LEU A 1 89 ? -3.034 -0.995 -8.298 1.00 76.50 89 LEU A C 1
ATOM 672 O O . LEU A 1 89 ? -3.972 -1.147 -7.515 1.00 76.50 89 LEU A O 1
ATOM 676 N N . GLY A 1 90 ? -1.778 -0.930 -7.858 1.00 82.19 90 GLY A N 1
ATOM 677 C CA . GLY A 1 90 ? -1.415 -1.168 -6.464 1.00 82.19 90 GLY A CA 1
ATOM 678 C C . GLY A 1 90 ? -1.751 -2.599 -6.023 1.00 82.19 90 GLY A C 1
ATOM 679 O O . GLY A 1 90 ? -1.405 -3.568 -6.704 1.00 82.19 90 GLY A O 1
ATOM 680 N N . LEU A 1 91 ? -2.428 -2.742 -4.880 1.00 87.75 91 LEU A N 1
ATOM 681 C CA . LEU A 1 91 ? -2.845 -4.023 -4.295 1.00 87.75 91 LEU A CA 1
ATOM 682 C C . LEU A 1 91 ? -4.324 -4.378 -4.539 1.00 87.75 91 LEU A C 1
ATOM 684 O O . LEU A 1 91 ? -4.902 -5.139 -3.766 1.00 87.75 91 LEU A O 1
ATOM 688 N N . VAL A 1 92 ? -4.956 -3.885 -5.612 1.00 87.75 92 VAL A N 1
ATOM 689 C CA . VAL A 1 92 ? -6.365 -4.222 -5.938 1.00 87.75 92 VAL A CA 1
ATOM 690 C C . VAL A 1 92 ? -6.626 -5.735 -5.929 1.00 87.75 92 VAL A C 1
ATOM 692 O O . VAL A 1 92 ? -7.640 -6.176 -5.394 1.00 87.75 92 VAL A O 1
ATOM 695 N N . HIS A 1 93 ? -5.683 -6.537 -6.434 1.00 86.38 93 HIS A N 1
ATOM 696 C CA . HIS A 1 93 ? -5.800 -8.000 -6.490 1.00 86.38 93 HIS A CA 1
ATOM 697 C C . HIS A 1 93 ? -6.041 -8.658 -5.118 1.00 86.38 93 HIS A C 1
ATOM 699 O O . HIS A 1 93 ? -6.629 -9.735 -5.045 1.00 86.38 93 HIS A O 1
ATOM 705 N N . VAL A 1 94 ? -5.619 -8.017 -4.022 1.00 88.75 94 VAL A N 1
ATOM 706 C CA . VAL A 1 94 ? -5.831 -8.516 -2.657 1.00 88.75 94 VAL A CA 1
ATOM 707 C C . VAL A 1 94 ? -7.320 -8.551 -2.308 1.00 88.75 94 VAL A C 1
ATOM 709 O O . VAL A 1 94 ? -7.768 -9.470 -1.623 1.00 88.75 94 VAL A O 1
ATOM 712 N N . PHE A 1 95 ? -8.092 -7.589 -2.815 1.00 88.50 95 PHE A N 1
ATOM 713 C CA . PHE A 1 95 ? -9.532 -7.480 -2.579 1.00 88.50 95 PHE A CA 1
ATOM 714 C C . PHE A 1 95 ? -10.366 -8.360 -3.512 1.00 88.50 95 PHE A C 1
ATOM 716 O O . PHE A 1 95 ? -11.535 -8.596 -3.230 1.00 88.50 95 PHE A O 1
ATOM 723 N N . SER A 1 96 ? -9.775 -8.891 -4.585 1.00 88.81 96 SER A N 1
ATOM 724 C CA . SER A 1 96 ? -10.428 -9.889 -5.443 1.00 88.81 96 SER A CA 1
ATOM 725 C C . SER A 1 96 ? -10.504 -11.277 -4.790 1.00 88.81 96 SER A C 1
ATOM 727 O O . SER A 1 96 ? -11.225 -12.145 -5.269 1.00 88.81 96 SER A O 1
ATOM 729 N N . SER A 1 97 ? -9.763 -11.507 -3.701 1.00 87.62 97 SER A N 1
ATOM 730 C CA . SER A 1 97 ? -9.812 -12.742 -2.916 1.00 87.62 97 SER A CA 1
ATOM 731 C C . SER A 1 97 ? -10.944 -12.715 -1.886 1.00 87.62 97 SER A C 1
ATOM 733 O O . SER A 1 97 ? -11.237 -11.678 -1.300 1.00 87.62 97 SER A O 1
ATOM 735 N N . HIS A 1 98 ? -11.493 -13.886 -1.550 1.00 90.38 98 HIS A N 1
ATOM 736 C CA . HIS A 1 98 ? -12.443 -14.047 -0.441 1.00 90.38 98 HIS A CA 1
ATOM 737 C C . HIS A 1 98 ? -11.838 -13.762 0.947 1.00 90.38 98 HIS A C 1
ATOM 739 O O . HIS A 1 98 ? -12.575 -13.589 1.916 1.00 90.38 98 HIS A O 1
ATOM 745 N N . THR A 1 99 ? -10.505 -13.712 1.083 1.00 93.50 99 THR A N 1
ATOM 746 C CA . THR A 1 99 ? -9.833 -13.502 2.379 1.00 93.50 99 THR A CA 1
ATOM 747 C C . THR A 1 99 ? -8.788 -12.377 2.335 1.00 93.50 99 THR A C 1
ATOM 749 O O . THR A 1 99 ? -7.601 -12.638 2.562 1.00 93.50 99 THR A O 1
ATOM 752 N N . PRO A 1 100 ? -9.193 -11.115 2.086 1.00 92.38 100 PRO A N 1
ATOM 753 C CA . PRO A 1 100 ? -8.260 -9.994 1.942 1.00 92.38 100 PRO A CA 1
ATOM 754 C C . PRO A 1 100 ? -7.457 -9.750 3.226 1.00 92.38 100 PRO A C 1
ATOM 756 O O . PRO A 1 100 ? -6.243 -9.576 3.184 1.00 92.38 100 PRO A O 1
ATOM 759 N N . HIS A 1 101 ? -8.103 -9.851 4.391 1.00 92.88 101 HIS A N 1
ATOM 760 C CA . HIS A 1 101 ? -7.468 -9.659 5.699 1.00 92.88 101 HIS A CA 1
ATOM 761 C C . HIS A 1 101 ? -6.312 -10.644 5.962 1.00 92.88 101 HIS A C 1
ATOM 763 O O . HIS A 1 101 ? -5.299 -10.258 6.539 1.00 92.88 101 HIS A O 1
ATOM 769 N N . ARG A 1 102 ? -6.407 -11.902 5.496 1.00 95.00 102 ARG A N 1
ATOM 770 C CA . ARG A 1 102 ? -5.328 -12.900 5.652 1.00 95.00 102 ARG A CA 1
ATOM 771 C C . ARG A 1 102 ? -4.134 -12.587 4.761 1.00 95.00 102 ARG A C 1
ATOM 773 O O . ARG A 1 102 ? -2.996 -12.786 5.178 1.00 95.00 102 ARG A O 1
ATOM 780 N N . ILE A 1 103 ? -4.387 -12.124 3.538 1.00 94.62 103 ILE A N 1
ATOM 781 C CA . ILE A 1 103 ? -3.332 -11.732 2.598 1.00 94.62 103 ILE A CA 1
ATOM 782 C C . ILE A 1 103 ? -2.612 -10.491 3.128 1.00 94.62 103 ILE A C 1
ATOM 784 O O . ILE A 1 103 ? -1.386 -10.483 3.200 1.00 94.62 103 ILE A O 1
ATOM 788 N N . LEU A 1 104 ? -3.363 -9.490 3.587 1.00 94.38 104 LEU A N 1
ATOM 789 C CA . LEU A 1 104 ? -2.812 -8.282 4.199 1.00 94.38 104 LEU A CA 1
ATOM 790 C C . LEU A 1 104 ? -1.992 -8.591 5.458 1.00 94.38 104 LEU A C 1
ATOM 792 O O . LEU A 1 104 ? -0.886 -8.077 5.596 1.00 94.38 104 LEU A O 1
ATOM 796 N N . ALA A 1 105 ? -2.466 -9.488 6.329 1.00 94.56 105 ALA A N 1
ATOM 797 C CA . ALA A 1 105 ? -1.703 -9.924 7.500 1.00 94.56 105 ALA A CA 1
ATOM 798 C C . ALA A 1 105 ? -0.395 -10.634 7.111 1.00 94.56 105 ALA A C 1
ATOM 800 O O . ALA A 1 105 ? 0.649 -10.403 7.720 1.00 94.56 105 ALA A O 1
ATOM 801 N N . LYS A 1 106 ? -0.419 -11.480 6.071 1.00 94.69 106 LYS A N 1
ATOM 802 C CA . LYS A 1 106 ? 0.800 -12.106 5.538 1.00 94.69 106 LYS A CA 1
ATOM 803 C C . LYS A 1 106 ? 1.778 -11.057 5.013 1.00 94.69 106 LYS A C 1
ATOM 805 O O . LYS A 1 106 ? 2.948 -11.124 5.383 1.00 94.69 106 LYS A O 1
ATOM 810 N N . LEU A 1 107 ? 1.305 -10.087 4.228 1.00 93.50 107 LEU A N 1
ATOM 811 C CA . LEU A 1 107 ? 2.122 -8.986 3.704 1.00 93.50 107 LEU A CA 1
ATOM 812 C C . LEU A 1 107 ? 2.756 -8.168 4.834 1.00 93.50 107 LEU A C 1
ATOM 814 O O . LEU A 1 107 ? 3.971 -7.993 4.845 1.00 93.50 107 LEU A O 1
ATOM 818 N N . ALA A 1 108 ? 1.977 -7.770 5.841 1.00 94.81 108 ALA A N 1
ATOM 819 C CA . ALA A 1 108 ? 2.496 -7.047 7.002 1.00 94.81 108 ALA A CA 1
ATOM 820 C C . ALA A 1 108 ? 3.617 -7.825 7.714 1.00 94.81 108 ALA A C 1
ATOM 822 O O . ALA A 1 108 ? 4.617 -7.239 8.124 1.00 94.81 108 ALA A O 1
ATOM 823 N N . ASN A 1 109 ? 3.508 -9.155 7.797 1.00 94.75 109 ASN A N 1
ATOM 824 C CA . ASN A 1 109 ? 4.574 -9.998 8.347 1.00 94.75 109 ASN A CA 1
ATOM 825 C C . ASN A 1 109 ? 5.809 -10.040 7.440 1.00 94.75 109 ASN A C 1
ATOM 827 O O . ASN A 1 109 ? 6.926 -10.007 7.943 1.00 94.75 109 ASN A O 1
ATOM 831 N N . THR A 1 110 ? 5.614 -10.117 6.120 1.00 92.69 110 THR A N 1
ATOM 832 C CA . THR A 1 110 ? 6.721 -10.256 5.155 1.00 92.69 110 THR A CA 1
ATOM 833 C C . THR A 1 110 ? 7.580 -8.996 5.100 1.00 92.69 110 THR A C 1
ATOM 835 O O . THR A 1 110 ? 8.795 -9.087 4.982 1.00 92.69 110 THR A O 1
ATOM 838 N N . PHE A 1 111 ? 6.950 -7.827 5.224 1.00 88.75 111 PHE A N 1
ATOM 839 C CA . PHE A 1 111 ? 7.617 -6.523 5.218 1.00 88.75 111 PHE A CA 1
ATOM 840 C C . PHE A 1 111 ? 8.040 -6.047 6.618 1.00 88.75 111 PHE A C 1
ATOM 842 O O . PHE A 1 111 ? 8.517 -4.924 6.756 1.00 88.75 111 PHE A O 1
ATOM 849 N N . GLY A 1 112 ? 7.832 -6.852 7.671 1.00 92.38 112 GLY A N 1
ATOM 850 C CA . GLY A 1 112 ? 8.093 -6.433 9.055 1.00 92.38 112 GLY A CA 1
ATOM 851 C C . GLY A 1 112 ? 7.227 -5.253 9.527 1.00 92.38 112 GLY A C 1
ATOM 852 O O . GLY A 1 112 ? 7.532 -4.617 10.528 1.00 92.38 112 GLY A O 1
ATOM 853 N N . ALA A 1 113 ? 6.129 -4.969 8.828 1.00 93.75 113 ALA A N 1
ATOM 854 C CA . ALA A 1 113 ? 5.266 -3.802 8.989 1.00 93.75 113 ALA A CA 1
ATOM 855 C C . ALA A 1 113 ? 3.987 -4.129 9.788 1.00 93.75 113 ALA A C 1
ATOM 857 O O . ALA A 1 113 ? 2.889 -3.690 9.457 1.00 93.75 113 ALA A O 1
ATOM 858 N N . ARG A 1 114 ? 4.101 -4.951 10.842 1.00 94.81 114 ARG A N 1
ATOM 859 C CA . ARG A 1 114 ? 2.947 -5.371 11.666 1.00 94.81 114 ARG A CA 1
ATOM 860 C C . ARG A 1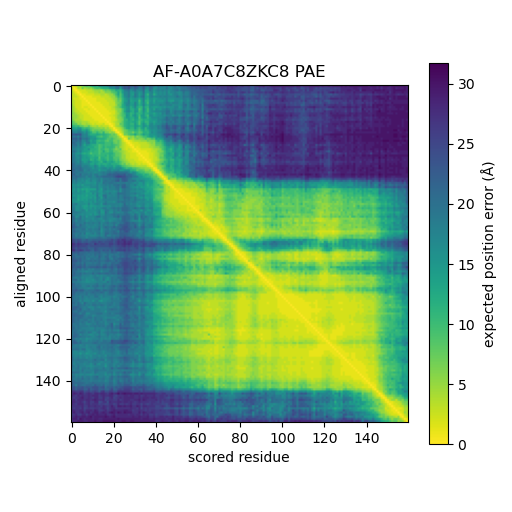 114 ? 2.288 -4.218 12.419 1.00 94.81 114 ARG A C 1
ATOM 862 O O . ARG A 1 114 ? 1.066 -4.208 12.549 1.00 94.81 114 ARG A O 1
ATOM 869 N N . SER A 1 115 ? 3.093 -3.285 12.923 1.00 94.44 115 SER A N 1
ATOM 870 C CA . SER A 1 115 ? 2.603 -2.113 13.653 1.00 94.44 115 SER A CA 1
ATOM 871 C C . SER A 1 115 ? 1.836 -1.177 12.722 1.00 94.4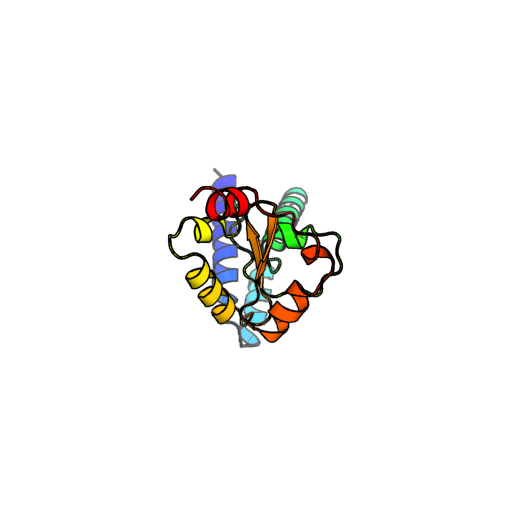4 115 SER A C 1
ATOM 873 O O . SER A 1 115 ? 0.682 -0.854 12.990 1.00 94.44 115 SER A O 1
ATOM 875 N N . LEU A 1 116 ? 2.431 -0.820 11.583 1.00 94.31 116 LEU A N 1
ATOM 876 C CA . LEU A 1 116 ? 1.821 0.058 10.596 1.00 94.31 116 LEU A CA 1
ATOM 877 C C . LEU A 1 116 ? 2.374 -0.266 9.206 1.00 94.31 116 LEU A C 1
ATOM 879 O O . LEU A 1 116 ? 3.587 -0.221 9.004 1.00 94.31 116 LEU A O 1
ATOM 883 N N . MET A 1 117 ? 1.490 -0.576 8.259 1.00 94.38 117 MET A N 1
ATOM 884 C CA . MET A 1 117 ? 1.839 -0.830 6.860 1.00 94.38 117 MET A CA 1
ATOM 885 C C . MET A 1 117 ? 1.048 0.092 5.939 1.00 94.38 117 MET A C 1
ATOM 887 O O . MET A 1 117 ? -0.173 0.190 6.066 1.00 94.38 117 MET A O 1
ATOM 891 N N . ALA A 1 118 ? 1.730 0.708 4.976 1.00 92.44 118 ALA A N 1
ATOM 892 C CA . ALA A 1 118 ? 1.122 1.543 3.944 1.00 92.44 118 ALA A CA 1
ATOM 893 C C . ALA A 1 118 ? 1.039 0.810 2.598 1.00 92.44 118 ALA A C 1
ATOM 895 O O . ALA A 1 118 ? 1.941 0.068 2.218 1.00 92.44 118 ALA A O 1
ATOM 896 N N . PHE A 1 119 ? -0.036 1.021 1.845 1.00 91.50 119 PHE A N 1
ATOM 897 C CA . PHE A 1 119 ? -0.140 0.566 0.457 1.00 91.50 119 PHE A CA 1
ATOM 898 C C . PHE A 1 119 ? -1.118 1.425 -0.345 1.00 91.50 119 PHE A C 1
ATOM 900 O O . PHE A 1 119 ? -1.820 2.282 0.196 1.00 91.50 119 PHE A O 1
ATOM 907 N N . SER A 1 120 ? -1.158 1.202 -1.655 1.00 90.38 120 SER A N 1
ATOM 908 C CA . SER A 1 120 ? -2.067 1.882 -2.581 1.00 90.38 120 SER A CA 1
ATOM 909 C C . SER A 1 120 ? -3.036 0.894 -3.221 1.00 90.38 120 SER A C 1
ATOM 911 O O . SER A 1 120 ? -2.671 -0.249 -3.504 1.00 90.38 120 SER A O 1
ATOM 913 N N . VAL A 1 121 ? -4.251 1.350 -3.513 1.00 89.75 121 VAL A N 1
ATOM 914 C CA . VAL A 1 121 ? -5.238 0.650 -4.350 1.00 89.75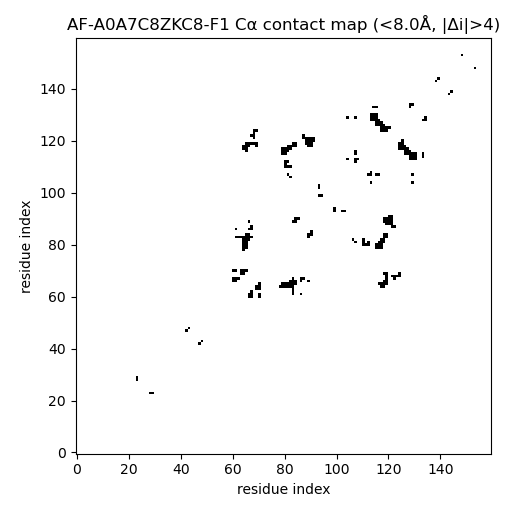 121 VAL A CA 1
ATOM 915 C C . VAL A 1 121 ? -5.723 1.668 -5.372 1.00 89.75 121 VAL A C 1
ATOM 917 O O . VAL A 1 121 ? -6.408 2.628 -5.015 1.00 89.75 121 VAL A O 1
ATOM 920 N N . GLY A 1 122 ? -5.306 1.519 -6.630 1.00 85.88 122 GLY A N 1
ATOM 921 C CA . GLY A 1 122 ? -5.471 2.590 -7.614 1.00 85.88 122 GLY A CA 1
ATOM 922 C C . GLY A 1 122 ? -4.803 3.892 -7.146 1.00 85.88 122 GLY A C 1
ATOM 923 O O . GLY A 1 122 ? -3.620 3.914 -6.800 1.00 85.88 122 GLY A O 1
ATOM 924 N N . SER A 1 123 ? -5.584 4.972 -7.080 1.00 83.50 123 SER A N 1
ATOM 925 C CA . SER A 1 123 ? -5.141 6.291 -6.596 1.00 83.50 123 SER A CA 1
ATOM 926 C C . SER A 1 123 ? -5.374 6.523 -5.098 1.00 83.50 123 SER A C 1
ATOM 928 O O . SER A 1 123 ? -5.014 7.583 -4.583 1.00 83.50 123 SER A O 1
ATOM 930 N N . THR A 1 124 ? -5.962 5.556 -4.391 1.00 87.44 124 THR A N 1
ATOM 931 C CA . THR A 1 124 ? -6.317 5.698 -2.976 1.00 87.44 124 THR A CA 1
ATOM 932 C C . THR A 1 124 ? -5.231 5.110 -2.079 1.00 87.44 124 THR A C 1
ATOM 934 O O . THR A 1 124 ? -4.742 4.000 -2.306 1.00 87.44 124 THR A O 1
ATOM 937 N N . ARG A 1 125 ? -4.870 5.863 -1.035 1.00 89.19 125 ARG A N 1
ATOM 938 C CA . ARG A 1 125 ? -3.899 5.471 -0.006 1.00 89.1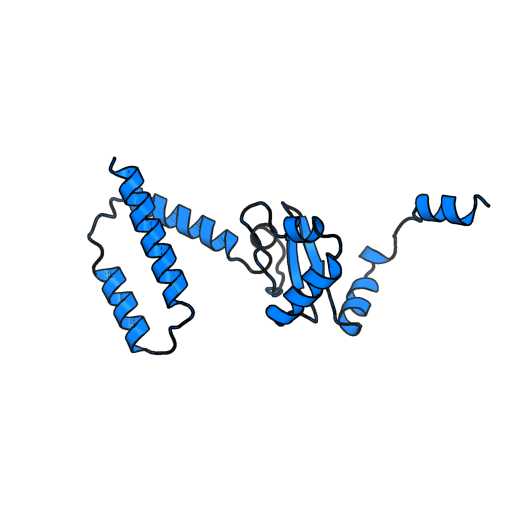9 125 ARG A CA 1
ATOM 939 C C . ARG A 1 125 ? -4.593 4.688 1.099 1.00 89.19 125 ARG A C 1
ATOM 941 O O . ARG A 1 125 ? -5.625 5.121 1.602 1.00 89.19 125 ARG A O 1
ATOM 948 N N . PHE A 1 126 ? -3.994 3.576 1.496 1.00 91.12 126 PHE A N 1
ATOM 949 C CA . PHE A 1 126 ? -4.460 2.740 2.591 1.00 91.12 126 PHE A CA 1
ATOM 950 C C . PHE A 1 126 ? -3.347 2.533 3.608 1.00 91.12 126 PHE A C 1
ATOM 952 O O . PHE A 1 126 ? -2.181 2.363 3.250 1.00 91.12 126 PHE A O 1
ATOM 959 N N . ILE A 1 127 ? -3.742 2.505 4.876 1.00 92.62 127 ILE A N 1
ATOM 960 C CA . ILE A 1 127 ? -2.910 2.046 5.981 1.00 92.62 127 ILE A CA 1
ATOM 961 C C . ILE A 1 127 ? -3.612 0.887 6.674 1.00 92.62 127 ILE A C 1
ATOM 963 O O . ILE A 1 127 ? -4.841 0.856 6.759 1.00 92.62 127 ILE A O 1
ATOM 967 N N . ILE A 1 128 ? -2.832 -0.063 7.171 1.00 94.50 128 ILE A N 1
ATOM 968 C CA . ILE A 1 128 ? -3.319 -1.118 8.056 1.00 94.50 128 ILE A CA 1
ATOM 969 C C . ILE A 1 128 ? -2.407 -1.225 9.270 1.00 94.50 128 ILE A C 1
ATOM 971 O O . ILE A 1 128 ? -1.205 -0.979 9.184 1.00 94.50 128 ILE A O 1
ATOM 975 N N . SER A 1 129 ? -2.985 -1.645 10.387 1.00 95.19 129 SER A N 1
ATOM 976 C CA . SER A 1 129 ? -2.255 -2.024 11.589 1.00 95.19 129 SER A CA 1
ATOM 977 C C . SER A 1 129 ? -2.720 -3.408 12.024 1.00 95.19 129 SER A C 1
ATOM 979 O O . SER A 1 129 ? -3.921 -3.671 12.084 1.00 95.19 129 SER A O 1
ATOM 981 N N . SER A 1 130 ? -1.771 -4.309 12.279 1.00 94.12 130 SER A N 1
ATOM 982 C CA . SER A 1 130 ? -2.033 -5.627 12.879 1.00 94.12 130 SER A CA 1
ATOM 983 C C . SER A 1 130 ? -1.712 -5.650 14.378 1.00 94.12 130 SER A C 1
ATOM 985 O O . SER A 1 130 ? -1.902 -6.682 15.019 1.00 94.12 130 SER A O 1
ATOM 987 N N . GLN A 1 131 ? -1.207 -4.543 14.933 1.00 95.50 131 GLN A N 1
ATOM 988 C CA . GLN A 1 131 ? -0.848 -4.412 16.340 1.00 95.50 131 GLN A CA 1
ATOM 989 C C . GLN A 1 131 ? -1.958 -3.669 17.102 1.00 95.50 131 GLN A C 1
ATOM 991 O O . GLN A 1 131 ? -2.338 -2.570 16.690 1.00 95.50 131 GLN A O 1
ATOM 996 N N . PRO A 1 132 ? -2.483 -4.228 18.207 1.00 94.31 132 PRO A N 1
ATOM 997 C CA . PRO A 1 132 ? -3.623 -3.639 18.905 1.00 94.31 132 PRO A CA 1
ATOM 998 C C . PRO A 1 132 ? -3.315 -2.260 19.500 1.00 94.31 132 PRO A C 1
ATOM 1000 O O . PRO A 1 132 ? -4.183 -1.389 19.473 1.00 94.31 132 PRO A O 1
ATOM 1003 N N . GLU A 1 133 ? -2.093 -2.021 19.981 1.00 95.69 133 GLU A N 1
ATOM 1004 C CA . GLU A 1 133 ? -1.695 -0.731 20.556 1.00 95.69 133 GLU A CA 1
ATOM 1005 C C . GLU A 1 133 ? -1.733 0.393 19.509 1.00 95.69 133 GLU A C 1
ATOM 1007 O O . GLU A 1 133 ? -2.360 1.428 19.733 1.00 95.69 133 GLU A O 1
ATOM 1012 N N . THR A 1 134 ? -1.139 0.165 18.334 1.00 94.69 134 THR A N 1
ATOM 1013 C CA . THR A 1 134 ? -1.138 1.130 17.223 1.00 94.69 134 THR A CA 1
ATOM 1014 C C . THR A 1 134 ? -2.538 1.319 16.639 1.00 94.69 134 THR A C 1
ATOM 1016 O O . THR A 1 134 ? -2.944 2.441 16.343 1.00 94.69 134 THR A O 1
ATOM 1019 N N . ALA A 1 135 ? -3.322 0.244 16.517 1.00 93.69 135 ALA A N 1
ATOM 1020 C CA . ALA A 1 135 ? -4.710 0.341 16.072 1.00 93.69 135 ALA A CA 1
ATOM 1021 C C . ALA A 1 135 ? -5.560 1.187 17.034 1.00 93.69 135 ALA A C 1
ATOM 1023 O O . ALA A 1 135 ? -6.358 2.009 16.583 1.00 93.69 135 ALA A O 1
ATOM 1024 N N . LYS A 1 136 ? -5.364 1.033 18.350 1.00 93.75 136 LYS A N 1
ATOM 1025 C CA . LYS A 1 136 ? -6.041 1.843 19.370 1.00 93.75 136 LYS A CA 1
ATOM 1026 C C . LYS A 1 136 ? -5.718 3.329 19.215 1.00 93.75 136 LYS A C 1
ATOM 1028 O O . LYS A 1 136 ? -6.621 4.150 19.324 1.00 93.75 136 LYS A O 1
ATOM 1033 N N . GLU A 1 137 ? -4.462 3.678 18.955 1.00 92.94 137 GLU A N 1
ATOM 1034 C CA . GLU A 1 137 ? -4.056 5.070 18.726 1.00 92.94 137 GLU A CA 1
ATOM 1035 C C . GLU A 1 137 ? -4.733 5.671 17.485 1.00 92.94 137 GLU A C 1
ATOM 1037 O O . GLU A 1 137 ? -5.322 6.746 17.573 1.00 92.94 137 GLU A O 1
ATOM 1042 N N . ILE A 1 138 ? -4.737 4.942 16.362 1.00 91.38 138 ILE A N 1
ATOM 1043 C CA . ILE A 1 138 ? -5.396 5.376 15.118 1.00 91.38 138 ILE A CA 1
ATOM 1044 C C . ILE A 1 138 ? -6.890 5.627 15.356 1.00 91.38 138 ILE A C 1
ATOM 1046 O O . ILE A 1 138 ? -7.415 6.676 14.976 1.00 91.38 138 ILE A O 1
ATOM 1050 N N . LEU A 1 139 ? -7.570 4.675 16.004 1.00 89.75 139 LEU A N 1
ATOM 1051 C CA . LEU A 1 139 ? -9.017 4.718 16.227 1.00 89.75 139 LEU A CA 1
ATOM 1052 C C . LEU A 1 139 ? -9.452 5.759 17.267 1.00 89.75 139 LEU A C 1
ATOM 1054 O O . LEU A 1 139 ? -10.615 6.145 17.268 1.00 89.75 139 LEU A O 1
ATOM 1058 N N . ASN A 1 140 ? -8.540 6.227 18.121 1.00 90.94 140 ASN A N 1
ATOM 1059 C CA . ASN A 1 140 ? -8.815 7.296 19.084 1.00 90.94 140 ASN A CA 1
ATOM 1060 C C . ASN A 1 140 ? -8.672 8.709 18.494 1.00 90.94 140 ASN A C 1
ATOM 1062 O O . ASN A 1 140 ? -8.893 9.685 19.210 1.00 90.94 140 ASN A O 1
ATOM 1066 N N . SER A 1 141 ? -8.282 8.854 17.224 1.00 89.12 141 SER A N 1
ATOM 1067 C CA . SER A 1 141 ? -8.185 10.175 16.595 1.00 89.12 141 SER A CA 1
ATOM 1068 C C . SER A 1 141 ? -9.564 10.752 16.248 1.00 89.12 141 SER A C 1
ATOM 1070 O O . SER A 1 141 ? -10.507 10.021 15.938 1.00 89.12 141 SER A O 1
ATOM 1072 N N . SER A 1 142 ? -9.681 12.084 16.273 1.00 87.81 142 SER A N 1
ATOM 1073 C CA . SER A 1 142 ? -10.932 12.809 15.996 1.00 87.81 142 SER A CA 1
ATOM 1074 C C . SER A 1 142 ? -11.513 12.518 14.610 1.00 87.81 142 SER A C 1
ATOM 1076 O O . SER A 1 142 ? -12.727 12.506 14.449 1.00 87.81 142 SER A O 1
ATOM 1078 N N . GLU A 1 143 ? -10.663 12.196 13.633 1.00 85.38 143 GLU A N 1
ATOM 1079 C CA . GLU A 1 143 ? -11.060 11.804 12.272 1.00 85.38 143 GLU A CA 1
ATOM 1080 C C . GLU A 1 143 ? -11.939 10.537 12.238 1.00 85.38 143 GLU A C 1
ATOM 1082 O O . GLU A 1 143 ? -12.654 10.298 11.264 1.00 85.38 143 GLU A O 1
ATOM 1087 N N . PHE A 1 144 ? -11.908 9.715 13.296 1.00 81.75 144 PHE A N 1
ATOM 1088 C CA . PHE A 1 144 ? -12.761 8.530 13.444 1.00 81.75 144 PHE A CA 1
ATOM 1089 C C . PHE A 1 144 ? -13.895 8.703 14.465 1.00 81.75 144 PHE A C 1
ATOM 1091 O O . PHE A 1 144 ? -14.691 7.774 14.622 1.00 81.75 144 PHE A O 1
ATOM 1098 N N . ALA A 1 145 ? -14.002 9.856 15.133 1.00 77.75 145 ALA A N 1
ATOM 1099 C CA . ALA A 1 145 ? -15.018 10.098 16.159 1.00 77.75 145 ALA A CA 1
ATOM 1100 C C . ALA A 1 145 ? -16.428 10.298 15.565 1.00 77.75 145 ALA A C 1
ATOM 1102 O O . ALA A 1 145 ? -17.402 9.789 16.116 1.00 77.75 145 ALA A O 1
ATOM 1103 N N . ASP A 1 146 ? -16.532 10.945 14.400 1.00 73.00 146 ASP A N 1
ATOM 1104 C CA . ASP A 1 146 ? -17.807 11.349 13.789 1.00 73.00 146 ASP A CA 1
ATOM 1105 C C . ASP A 1 146 ? -18.270 10.401 12.667 1.00 73.00 146 ASP A C 1
ATOM 1107 O O . ASP A 1 146 ? -18.613 10.834 11.565 1.00 73.00 146 ASP A O 1
ATOM 1111 N N . ARG A 1 147 ? -18.278 9.077 12.887 1.00 67.25 147 ARG A N 1
ATOM 1112 C CA . ARG A 1 147 ? -18.822 8.161 11.868 1.00 67.25 147 ARG A CA 1
ATOM 1113 C C . ARG A 1 147 ? -20.362 8.187 11.933 1.00 67.25 147 ARG A C 1
ATOM 1115 O O . ARG A 1 147 ? -20.909 7.670 12.908 1.00 67.25 147 ARG A O 1
ATOM 1122 N N . PRO A 1 148 ? -21.079 8.721 10.920 1.00 66.00 148 PRO A N 1
ATOM 1123 C CA . PRO A 1 148 ? -22.539 8.713 10.918 1.00 66.00 148 PRO A CA 1
ATOM 1124 C C . PRO A 1 148 ? -23.054 7.276 11.030 1.00 66.00 148 PRO A C 1
ATOM 1126 O O . PRO A 1 148 ? -22.461 6.347 10.464 1.00 66.00 148 PRO A O 1
ATOM 1129 N N . VAL A 1 149 ? -24.140 7.094 11.787 1.00 66.56 149 VAL A N 1
ATOM 1130 C CA . VAL A 1 149 ? -24.784 5.788 11.973 1.00 66.56 149 VAL A CA 1
ATOM 1131 C C . VAL A 1 149 ? -25.069 5.209 10.592 1.00 66.56 149 VAL A C 1
ATOM 1133 O O . VAL A 1 149 ? -25.745 5.827 9.775 1.00 66.56 149 VAL A O 1
ATOM 1136 N N . LYS A 1 150 ? -24.503 4.034 10.297 1.00 68.00 150 LYS A N 1
ATOM 1137 C CA . LYS A 1 150 ? -24.764 3.355 9.026 1.00 68.00 150 LYS A CA 1
ATOM 1138 C C . LYS A 1 150 ? -26.254 3.050 8.954 1.00 68.00 150 LYS A C 1
ATOM 1140 O O . LYS A 1 150 ? -26.736 2.271 9.772 1.00 68.00 150 LYS A O 1
ATOM 1145 N N . GLU A 1 151 ? -26.947 3.577 7.949 1.00 73.00 151 GLU A N 1
ATOM 1146 C CA . GLU A 1 151 ? -28.363 3.255 7.729 1.00 73.00 151 GLU A CA 1
ATOM 1147 C C . GLU A 1 151 ? -28.594 1.744 7.605 1.00 73.00 151 GLU A C 1
ATOM 1149 O O . G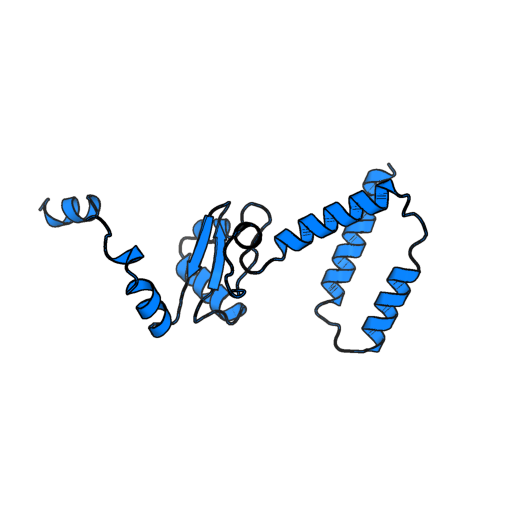LU A 1 151 ? -29.546 1.225 8.162 1.00 73.00 151 GLU A O 1
ATOM 1154 N N . SER A 1 152 ? -27.642 0.998 7.035 1.00 75.25 152 SER A N 1
ATOM 1155 C CA . SER A 1 152 ? -27.694 -0.474 7.018 1.00 75.25 152 SER A CA 1
ATOM 1156 C C . SER A 1 152 ? -27.697 -1.124 8.408 1.00 75.25 152 SER A C 1
ATOM 1158 O O . SER A 1 152 ? -28.311 -2.170 8.592 1.00 75.25 152 SER A O 1
ATOM 1160 N N . ALA A 1 153 ? -27.022 -0.536 9.400 1.00 71.69 153 ALA A N 1
ATOM 1161 C CA . ALA A 1 153 ? -27.088 -1.018 10.779 1.00 71.69 153 ALA A CA 1
ATOM 1162 C C . ALA A 1 153 ? -28.411 -0.616 11.449 1.00 71.69 153 ALA A C 1
ATOM 1164 O O . ALA A 1 153 ? -28.935 -1.379 12.253 1.00 71.69 153 ALA A O 1
ATOM 1165 N N . TYR A 1 154 ? -28.953 0.554 11.096 1.00 72.69 154 TYR A N 1
ATOM 1166 C CA . TYR A 1 154 ? -30.260 1.013 11.560 1.00 72.69 154 TYR A CA 1
ATOM 1167 C C . TYR A 1 154 ? -31.379 0.094 11.043 1.00 72.69 154 TYR A C 1
ATOM 1169 O O . TYR A 1 154 ? -32.154 -0.435 11.835 1.00 72.69 154 TYR A O 1
ATOM 1177 N N . GLU A 1 155 ? -31.406 -0.203 9.743 1.00 80.75 155 GLU A N 1
ATOM 1178 C CA . GLU A 1 155 ? -32.404 -1.104 9.155 1.00 80.75 155 GLU A CA 1
ATOM 1179 C C . GLU A 1 155 ? -32.363 -2.508 9.779 1.00 80.75 155 GLU A C 1
ATOM 1181 O O . GLU A 1 155 ? -33.408 -3.058 10.109 1.00 80.75 155 GLU A O 1
ATOM 1186 N N . LEU A 1 156 ? -31.176 -3.066 10.045 1.00 75.88 156 LEU A N 1
ATOM 1187 C CA . LEU A 1 156 ? -31.048 -4.389 10.675 1.00 75.88 156 LEU A CA 1
ATOM 1188 C C . LEU A 1 156 ? -31.456 -4.431 12.158 1.00 75.88 156 LEU A C 1
ATOM 1190 O O . LEU A 1 156 ? -31.807 -5.500 12.655 1.00 75.88 156 LEU A O 1
ATOM 1194 N N . LEU A 1 157 ? -31.368 -3.311 12.880 1.00 73.44 157 LEU A N 1
ATOM 1195 C CA . LEU A 1 157 ? -31.699 -3.240 14.308 1.00 73.44 157 LEU A CA 1
ATOM 1196 C C . LEU A 1 157 ? -33.166 -2.881 14.568 1.00 73.44 157 LEU A C 1
ATOM 1198 O O . LEU A 1 157 ? -33.682 -3.234 15.629 1.00 73.44 157 LEU A O 1
ATOM 1202 N N . PHE A 1 158 ? -33.828 -2.199 13.628 1.00 71.56 158 PHE A N 1
ATOM 1203 C CA . PHE A 1 158 ? -35.182 -1.668 13.822 1.00 71.56 158 PHE A CA 1
ATOM 1204 C C . PHE A 1 158 ? -36.254 -2.294 12.917 1.00 71.56 158 PHE A C 1
ATOM 1206 O O . PHE A 1 158 ? -37.435 -2.127 13.211 1.00 71.56 158 PHE A O 1
ATOM 1213 N N . HIS A 1 159 ? -35.890 -3.070 11.887 1.00 58.69 159 HIS A N 1
ATOM 1214 C CA . HIS A 1 159 ? -36.823 -3.984 11.215 1.00 58.69 159 HIS A CA 1
ATOM 1215 C C . HIS A 1 159 ? -36.718 -5.394 11.815 1.00 58.69 159 HIS A C 1
ATOM 1217 O O . HIS A 1 159 ? -36.002 -6.260 11.306 1.00 58.69 159 HIS A O 1
ATOM 1223 N N . ARG A 1 160 ? -37.456 -5.631 12.903 1.00 57.72 160 ARG A N 1
ATOM 1224 C CA . ARG A 1 160 ? -37.796 -6.970 13.396 1.00 57.72 160 ARG A CA 1
ATOM 1225 C C . ARG A 1 160 ? -39.270 -7.038 13.757 1.00 57.72 160 ARG A C 1
ATOM 1227 O O . ARG A 1 160 ? -39.763 -6.044 14.329 1.00 57.72 160 ARG A O 1
#

Organism: Opuntia streptacantha (NCBI:txid393608)

pLDDT: mean 75.99, std 14.12, range [47.66, 95.69]

Mean predicted aligned error: 14.22 Å

Secondary structure (DSSP, 8-state):
-HHHHHHHHHHHHHHHHHHHHTT--SHHHHHHHHHHHHTS-S---HHHHHHHHHHHHHHHHHTSTT-HHHHT--S----------BTTTBTHHHHTSS-HHHHHHHHHHHTT-SS-EEEEETTEEEEE--SHHHHHHHHTSGGGT--PPPHHHHHHHH--

Radius of gyration: 22.21 Å; Cα contacts (8 Å, |Δi|>4): 144; chains: 1; bounding box: 72×30×56 Å

InterPro domains:
  IPR001128 Cytochrome P450 [PF00067] (81-154)
  IPR036396 Cytochrome P450 superfamily [G3DSA:1.10.630.10] (73-160)
  IPR036396 Cytochrome P450 superfamily [SSF48264] (70-155)
  IPR051996 Plant Cytochrome P450 78A [PTHR47946] (44-160)